Protein AF-A0A8T4J847-F1 (afdb_monomer)

Sequence (70 aa):
LTYVGYNIDDLTEKASFEEVVYLHWHLKLPNKEELAELKKQLSENAGIPKEVIDHFKSYPNGKVHPMAAL

Structure (mmCIF, N/CA/C/O backbone):
data_AF-A0A8T4J847-F1
#
_entry.id   AF-A0A8T4J847-F1
#
loop_
_atom_site.group_PDB
_atom_site.id
_atom_site.type_symbol
_atom_site.label_atom_id
_atom_site.label_alt_id
_atom_site.label_comp_id
_atom_site.label_asym_id
_atom_site.label_entity_id
_atom_site.label_seq_id
_atom_site.pdbx_PDB_ins_code
_atom_site.Cartn_x
_atom_site.Cartn_y
_atom_site.Cartn_z
_atom_site.occupancy
_atom_site.B_iso_or_equiv
_atom_site.auth_seq_id
_atom_site.au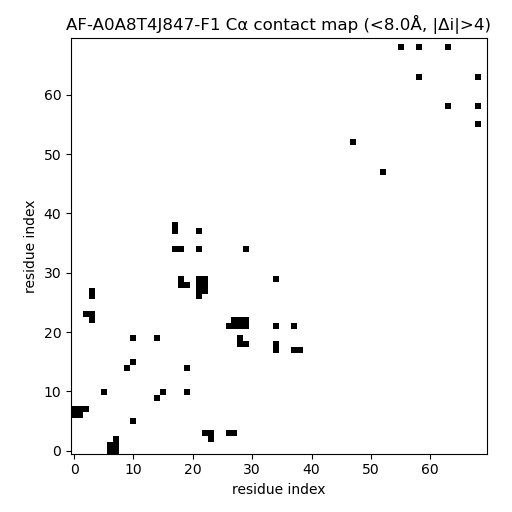th_comp_id
_atom_site.auth_asym_id
_atom_site.auth_atom_id
_atom_site.pdbx_PDB_model_num
ATOM 1 N N . LEU A 1 1 ? 8.638 3.253 17.166 1.00 70.94 1 LEU A N 1
ATOM 2 C CA . LEU A 1 1 ? 8.168 3.960 15.950 1.00 70.94 1 LEU A CA 1
ATOM 3 C C . LEU A 1 1 ? 6.664 3.747 15.875 1.00 70.94 1 LEU A C 1
ATOM 5 O O . LEU A 1 1 ? 6.234 2.636 16.151 1.00 70.94 1 LEU A O 1
ATOM 9 N N . THR A 1 2 ? 5.871 4.779 15.594 1.00 76.44 2 THR A N 1
ATOM 10 C CA . THR A 1 2 ? 4.404 4.670 15.583 1.00 76.44 2 THR A CA 1
ATOM 11 C C . THR A 1 2 ? 3.842 5.100 14.236 1.00 76.44 2 THR A C 1
ATOM 13 O O . THR A 1 2 ? 4.241 6.130 13.693 1.00 76.44 2 THR A O 1
ATOM 16 N N . TYR A 1 3 ? 2.901 4.322 13.702 1.00 75.00 3 TYR A N 1
ATOM 17 C CA . TYR A 1 3 ? 2.130 4.687 12.517 1.00 75.00 3 TYR A CA 1
ATOM 18 C C . TYR A 1 3 ? 0.720 5.064 12.952 1.00 75.00 3 TYR A C 1
ATOM 20 O O . TYR A 1 3 ? -0.022 4.226 13.452 1.00 75.00 3 TYR A O 1
ATOM 28 N N . VAL A 1 4 ? 0.365 6.342 12.791 1.00 78.50 4 VAL A N 1
ATOM 29 C CA . VAL A 1 4 ? -0.978 6.870 13.108 1.00 78.50 4 VAL A CA 1
ATOM 30 C C . VAL A 1 4 ? -1.437 6.493 14.533 1.00 78.50 4 VAL A C 1
ATOM 32 O O . VAL A 1 4 ? -2.578 6.122 14.773 1.00 78.50 4 VAL A O 1
ATOM 35 N N . GLY A 1 5 ? -0.516 6.537 15.500 1.00 78.81 5 GLY A N 1
ATOM 36 C CA . GLY A 1 5 ? -0.796 6.197 16.902 1.00 78.81 5 GLY A CA 1
ATOM 37 C C . GLY A 1 5 ? -0.718 4.706 17.256 1.00 78.81 5 GLY A C 1
ATOM 38 O O . GLY A 1 5 ? -0.697 4.385 18.441 1.00 78.81 5 GLY A O 1
ATOM 39 N N . TYR A 1 6 ? -0.586 3.805 16.279 1.00 77.00 6 TYR A N 1
ATOM 40 C CA . TYR A 1 6 ? -0.347 2.378 16.514 1.00 77.00 6 TYR A CA 1
ATOM 41 C C . TYR A 1 6 ? 1.148 2.084 16.627 1.00 77.00 6 TYR A C 1
ATOM 43 O O . TYR A 1 6 ? 1.964 2.661 15.900 1.00 77.00 6 TYR A O 1
ATOM 51 N N . ASN A 1 7 ? 1.520 1.188 17.544 1.00 82.31 7 ASN A N 1
ATOM 52 C CA . ASN A 1 7 ? 2.903 0.738 17.654 1.00 82.31 7 ASN A CA 1
ATOM 53 C C . ASN A 1 7 ? 3.255 -0.150 16.455 1.00 82.31 7 ASN A C 1
ATOM 55 O O . ASN A 1 7 ? 2.463 -1.009 16.069 1.00 82.31 7 ASN A O 1
ATOM 59 N N . ILE A 1 8 ? 4.433 0.067 15.868 1.00 81.69 8 ILE A N 1
ATOM 60 C CA . ILE A 1 8 ? 4.872 -0.678 14.687 1.00 81.69 8 ILE A CA 1
ATOM 61 C C . ILE A 1 8 ? 4.942 -2.182 14.952 1.00 81.69 8 ILE A C 1
ATOM 63 O O . ILE A 1 8 ? 4.558 -2.944 14.074 1.00 81.69 8 ILE A O 1
ATOM 67 N N . ASP A 1 9 ? 5.341 -2.591 16.161 1.00 79.75 9 ASP A N 1
ATOM 68 C CA . ASP A 1 9 ? 5.447 -4.005 16.537 1.00 79.75 9 ASP A CA 1
ATOM 69 C C . ASP A 1 9 ? 4.080 -4.711 16.444 1.00 79.75 9 ASP A C 1
ATOM 71 O O . ASP A 1 9 ? 3.966 -5.800 15.885 1.00 79.75 9 ASP A O 1
ATOM 75 N N . ASP A 1 10 ? 3.013 -4.035 16.886 1.00 76.56 10 ASP A N 1
ATOM 76 C CA . ASP A 1 10 ? 1.643 -4.565 16.839 1.00 76.56 10 ASP A CA 1
ATOM 77 C C . ASP A 1 10 ? 1.131 -4.676 15.392 1.00 76.56 10 ASP A C 1
ATOM 79 O O . ASP A 1 10 ? 0.491 -5.661 15.023 1.00 76.56 10 ASP A O 1
ATOM 83 N N . LEU A 1 11 ? 1.483 -3.704 14.542 1.00 76.12 11 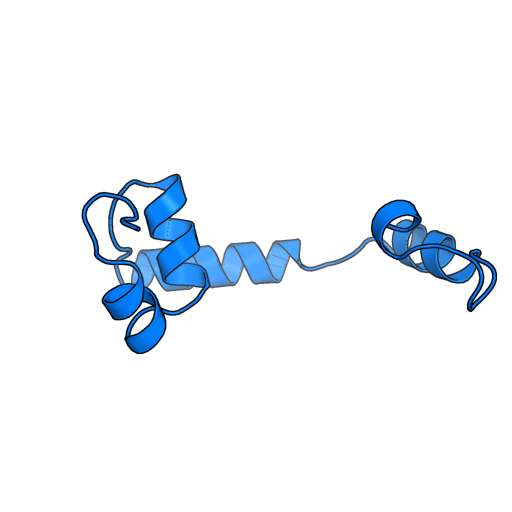LEU A N 1
ATOM 84 C CA . LEU A 1 11 ? 1.165 -3.741 13.115 1.00 76.12 11 LEU A CA 1
ATOM 85 C C . LEU A 1 11 ? 1.931 -4.851 12.391 1.00 76.12 11 LEU A C 1
ATOM 87 O O . LEU A 1 11 ? 1.354 -5.529 11.551 1.00 76.12 11 LEU A O 1
ATOM 91 N N . THR A 1 12 ? 3.203 -5.080 12.718 1.00 75.94 12 THR A N 1
ATOM 92 C CA . THR A 1 12 ? 3.993 -6.139 12.075 1.00 75.94 12 THR A CA 1
ATOM 93 C C . THR A 1 12 ? 3.530 -7.546 12.439 1.00 75.94 12 THR A C 1
ATOM 95 O O . THR A 1 12 ? 3.673 -8.452 11.623 1.00 75.94 12 THR A O 1
ATOM 98 N N . GLU A 1 13 ? 2.971 -7.744 13.636 1.00 77.19 13 GLU A N 1
ATOM 99 C CA . GLU A 1 13 ? 2.485 -9.057 14.074 1.00 77.19 13 GLU A CA 1
ATOM 100 C C . GLU A 1 13 ? 1.053 -9.356 13.617 1.00 77.19 13 GLU A C 1
ATOM 102 O O . GLU A 1 13 ? 0.701 -10.523 13.435 1.00 77.19 13 GLU A O 1
ATOM 107 N N . LYS A 1 14 ? 0.212 -8.325 13.456 1.00 77.88 14 LYS A N 1
ATOM 108 C CA . LYS A 1 14 ? -1.240 -8.502 13.283 1.00 77.88 14 LYS A CA 1
ATOM 109 C C . LYS A 1 14 ? -1.808 -7.942 11.989 1.00 77.88 14 LYS A C 1
ATOM 111 O O . LYS A 1 14 ? -2.901 -8.358 11.613 1.00 77.88 14 LYS A O 1
ATOM 116 N N . ALA A 1 15 ? -1.124 -7.002 11.339 1.00 80.00 15 ALA A N 1
ATOM 117 C CA . ALA A 1 15 ? -1.636 -6.325 10.157 1.00 80.00 15 ALA A CA 1
ATOM 118 C C . ALA A 1 15 ? -0.931 -6.809 8.886 1.00 80.00 15 ALA A C 1
ATOM 120 O O . ALA A 1 15 ? 0.287 -6.968 8.816 1.00 80.00 15 ALA A O 1
ATOM 121 N N . SER A 1 16 ? -1.724 -7.012 7.843 1.00 82.44 16 SER A N 1
ATOM 122 C CA . SER A 1 16 ? -1.245 -7.309 6.498 1.00 82.44 16 SER A CA 1
ATOM 123 C C . SER A 1 16 ? -0.659 -6.051 5.856 1.00 82.44 16 SER A C 1
ATOM 125 O O . SER A 1 16 ? -1.034 -4.929 6.202 1.00 82.44 16 SER A O 1
ATOM 127 N N . PHE A 1 17 ? 0.200 -6.215 4.846 1.00 84.94 17 PHE A N 1
ATOM 128 C CA . PHE A 1 17 ? 0.751 -5.080 4.094 1.00 84.94 17 PHE A CA 1
ATOM 129 C C . PHE A 1 17 ? -0.348 -4.136 3.577 1.00 84.94 17 PHE A C 1
ATOM 131 O O . PHE A 1 17 ? -0.236 -2.922 3.727 1.00 84.94 17 PHE A O 1
ATOM 138 N N . GLU A 1 18 ? -1.443 -4.682 3.037 1.00 86.12 18 GLU A N 1
ATOM 139 C CA . GLU A 1 18 ? -2.545 -3.865 2.517 1.00 86.12 18 GLU A CA 1
ATOM 140 C C . GLU A 1 18 ? -3.260 -3.066 3.624 1.00 86.12 18 GLU A C 1
ATOM 142 O O . GLU A 1 18 ? -3.686 -1.939 3.384 1.00 86.12 18 GLU A O 1
ATOM 147 N N . GLU A 1 19 ? -3.343 -3.599 4.848 1.00 85.75 19 GLU A N 1
ATOM 148 C CA . GLU A 1 19 ? -3.935 -2.907 6.006 1.00 85.75 19 GLU A CA 1
ATOM 149 C C . GLU A 1 19 ? -3.069 -1.734 6.459 1.00 85.75 19 GLU A C 1
ATOM 151 O O . GLU A 1 19 ? -3.586 -0.656 6.753 1.00 85.75 19 GLU A O 1
ATOM 156 N N . VAL A 1 20 ? -1.747 -1.923 6.465 1.00 87.25 20 VAL A N 1
ATOM 157 C CA . VAL A 1 20 ?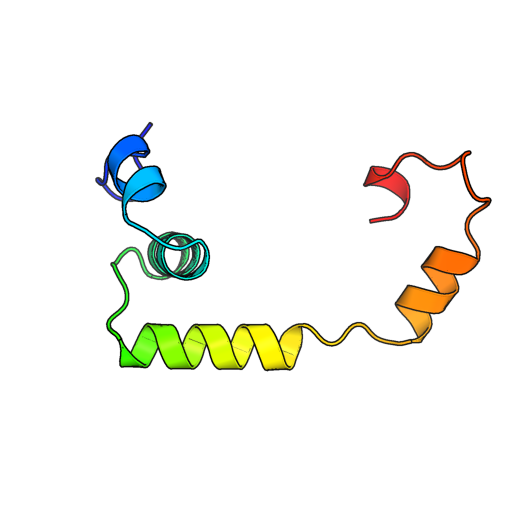 -0.787 -0.869 6.813 1.00 87.25 20 VAL A CA 1
ATOM 158 C C . VAL A 1 20 ? -0.787 0.239 5.759 1.00 87.25 20 VAL A C 1
ATOM 160 O O . VAL A 1 20 ? -0.778 1.417 6.117 1.00 87.25 20 VAL A O 1
ATOM 163 N N . VAL A 1 21 ? -0.848 -0.110 4.469 1.00 87.00 21 VAL A N 1
ATOM 164 C CA . VAL A 1 21 ? -0.962 0.870 3.375 1.00 87.00 21 VAL A CA 1
ATOM 165 C C . VAL A 1 21 ? -2.261 1.665 3.493 1.00 87.00 21 VAL A C 1
ATOM 167 O O . VAL A 1 21 ? -2.230 2.895 3.432 1.00 87.00 21 VAL A O 1
ATOM 170 N N . TYR A 1 22 ? -3.388 0.989 3.739 1.00 87.62 22 TYR A N 1
ATOM 171 C CA . TYR A 1 22 ? -4.671 1.657 3.941 1.00 87.62 22 TYR A CA 1
ATOM 172 C C . TYR A 1 22 ? -4.631 2.613 5.139 1.00 87.62 22 TYR A C 1
ATOM 174 O O . TYR A 1 22 ? -5.063 3.760 5.032 1.00 87.62 22 TYR A O 1
ATOM 182 N N . LEU A 1 23 ? -4.055 2.172 6.263 1.00 87.88 23 LEU A N 1
ATOM 183 C CA . LEU A 1 23 ? -3.854 3.003 7.447 1.00 87.88 23 LEU A CA 1
ATOM 184 C C . LEU A 1 23 ? -3.015 4.242 7.137 1.00 87.88 23 LEU A C 1
ATOM 186 O O . LEU A 1 23 ? -3.342 5.333 7.599 1.00 87.88 23 LEU A O 1
ATOM 190 N N . HIS A 1 24 ? -1.965 4.102 6.332 1.00 86.56 24 HIS A N 1
ATOM 191 C CA . HIS A 1 24 ? -1.115 5.228 5.965 1.00 86.56 24 HIS A CA 1
ATOM 192 C C . HIS A 1 24 ? -1.841 6.254 5.083 1.00 86.56 24 HIS A C 1
ATOM 194 O O . HIS A 1 24 ? -1.641 7.454 5.254 1.00 86.56 24 HIS A O 1
ATOM 200 N N . TRP A 1 25 ? -2.703 5.804 4.167 1.00 87.50 25 TRP A N 1
ATOM 201 C CA . TRP A 1 25 ? -3.456 6.690 3.272 1.00 87.50 25 TRP A CA 1
ATOM 202 C C . TRP A 1 25 ? -4.689 7.321 3.916 1.00 87.50 25 TRP A C 1
ATOM 204 O O . TRP A 1 25 ? -4.955 8.501 3.699 1.00 87.50 25 TRP A O 1
ATOM 214 N N . HIS A 1 26 ? -5.439 6.559 4.710 1.00 85.62 26 HIS A N 1
ATOM 215 C CA . HIS A 1 26 ? -6.726 6.992 5.259 1.00 85.62 26 HIS A CA 1
ATOM 216 C C . HIS A 1 26 ? -6.667 7.388 6.736 1.00 85.62 26 HIS A C 1
ATOM 218 O O . HIS A 1 26 ? -7.675 7.833 7.282 1.00 85.62 26 HIS A O 1
ATOM 224 N N . LEU A 1 27 ? -5.509 7.232 7.388 1.00 85.56 27 LEU A N 1
ATOM 225 C CA . LEU A 1 27 ? -5.303 7.486 8.819 1.00 85.56 27 LEU A CA 1
ATOM 226 C C . LEU A 1 27 ? -6.247 6.672 9.729 1.00 85.56 27 LEU A C 1
ATOM 228 O O . LEU A 1 27 ? -6.505 7.053 10.870 1.00 85.56 27 LEU A O 1
ATOM 232 N N . LYS A 1 28 ? -6.766 5.544 9.228 1.00 86.56 28 LYS A N 1
ATOM 233 C CA . LYS A 1 28 ? -7.661 4.619 9.938 1.00 86.56 28 LYS A CA 1
ATOM 234 C C . LYS A 1 28 ? -7.434 3.181 9.474 1.00 86.56 28 LYS A C 1
ATOM 236 O O . LYS A 1 28 ? -7.014 2.961 8.343 1.00 86.56 28 LYS A O 1
ATOM 241 N N . LEU A 1 29 ? -7.762 2.205 10.316 1.00 85.38 29 LEU A N 1
ATOM 242 C CA . LEU A 1 29 ? -7.778 0.802 9.895 1.00 85.38 29 LEU A CA 1
ATOM 243 C C . LEU A 1 29 ? -8.935 0.548 8.906 1.00 85.38 29 LEU A C 1
ATOM 245 O O . LEU A 1 29 ? -10.021 1.105 9.105 1.00 85.38 29 LEU A O 1
ATOM 249 N N . PRO A 1 30 ? -8.723 -0.262 7.854 1.00 87.44 30 PRO A N 1
ATOM 250 C CA . PRO A 1 30 ? -9.776 -0.611 6.906 1.00 87.44 30 PRO A CA 1
ATOM 251 C C . PRO A 1 30 ? -10.803 -1.558 7.525 1.00 87.44 30 PRO A C 1
ATOM 253 O O . PRO A 1 30 ? -10.474 -2.428 8.331 1.00 87.44 30 PRO A O 1
ATOM 256 N N . ASN A 1 31 ? -12.047 -1.465 7.061 1.00 89.81 31 ASN A N 1
ATOM 257 C CA . ASN A 1 31 ? -13.016 -2.547 7.220 1.00 89.81 31 ASN A CA 1
ATOM 258 C C . ASN A 1 31 ? -12.786 -3.665 6.186 1.00 89.81 31 ASN A C 1
ATOM 260 O O . ASN A 1 31 ? -12.107 -3.472 5.181 1.00 89.81 31 ASN A O 1
ATOM 264 N N . LYS A 1 32 ? -13.406 -4.839 6.388 1.00 88.81 32 LYS A N 1
ATOM 265 C CA . LYS A 1 32 ? -13.269 -5.994 5.471 1.00 88.81 32 LYS A CA 1
ATOM 266 C C . LYS A 1 32 ? -13.622 -5.666 4.015 1.00 88.81 32 LYS A C 1
ATOM 268 O O . LYS A 1 32 ? -12.978 -6.186 3.110 1.00 88.81 32 LYS A O 1
ATOM 273 N N . GLU A 1 33 ? -14.631 -4.825 3.797 1.00 91.38 33 GLU A N 1
ATOM 274 C CA . GLU A 1 33 ? -15.048 -4.396 2.456 1.00 91.38 33 GLU A CA 1
ATOM 275 C C . GLU A 1 33 ? -14.030 -3.436 1.828 1.00 91.38 33 GLU A C 1
ATOM 277 O O . GLU A 1 33 ? -13.595 -3.666 0.703 1.00 91.38 33 GLU A O 1
ATOM 282 N N . GLU A 1 34 ? -13.575 -2.431 2.584 1.00 88.75 34 GLU A N 1
ATOM 283 C CA . GLU A 1 34 ? -12.552 -1.466 2.144 1.00 88.75 34 GLU A CA 1
ATOM 284 C C . GLU A 1 34 ? -11.223 -2.170 1.824 1.00 88.75 34 GLU A C 1
ATOM 286 O O . GLU A 1 34 ? -10.560 -1.851 0.839 1.00 88.75 34 GLU A O 1
ATOM 291 N N . LEU A 1 35 ? -10.859 -3.183 2.616 1.00 88.88 35 LEU A N 1
ATOM 292 C CA . LEU A 1 35 ? -9.698 -4.028 2.358 1.00 88.88 35 LEU A CA 1
ATOM 293 C C . LEU A 1 35 ? -9.854 -4.816 1.053 1.00 88.88 35 LEU A C 1
ATOM 295 O O . LEU A 1 35 ? -8.923 -4.878 0.254 1.00 88.88 35 LEU A O 1
ATOM 299 N N . ALA A 1 36 ? -11.010 -5.448 0.842 1.00 90.62 36 ALA A N 1
ATOM 300 C CA . ALA A 1 36 ? -11.265 -6.230 -0.362 1.00 90.62 36 ALA A CA 1
ATOM 301 C C . ALA A 1 36 ? -11.227 -5.348 -1.619 1.00 90.62 36 ALA A C 1
ATOM 303 O O . ALA A 1 36 ? -10.666 -5.754 -2.638 1.00 90.62 36 ALA A O 1
ATOM 304 N N . GLU A 1 37 ? -11.764 -4.132 -1.528 1.00 91.31 37 GLU A N 1
ATOM 305 C CA . GLU A 1 37 ? -11.694 -3.141 -2.596 1.00 91.31 37 GLU A CA 1
ATOM 306 C C . GLU A 1 37 ? -10.251 -2.705 -2.871 1.00 91.31 37 GLU A C 1
ATOM 308 O O . GLU A 1 37 ? -9.818 -2.756 -4.022 1.00 91.31 37 GLU A O 1
ATOM 313 N N . LEU A 1 38 ? -9.471 -2.384 -1.833 1.00 89.12 38 LEU A N 1
ATOM 314 C CA . LEU A 1 38 ? -8.058 -2.032 -1.986 1.00 89.12 38 LEU A CA 1
ATOM 315 C C . LEU A 1 38 ? -7.262 -3.164 -2.649 1.00 89.12 38 LEU A C 1
ATOM 317 O O . LEU A 1 38 ? -6.497 -2.925 -3.581 1.00 89.12 38 LEU A O 1
ATOM 321 N N . LYS A 1 39 ? -7.462 -4.412 -2.208 1.00 88.75 39 LYS A N 1
ATOM 322 C CA . LYS A 1 39 ? -6.803 -5.588 -2.799 1.00 88.75 39 LYS A CA 1
ATOM 323 C C . LYS A 1 39 ? -7.163 -5.758 -4.269 1.00 88.75 39 LYS A C 1
ATOM 325 O O . LYS A 1 39 ? -6.292 -6.059 -5.083 1.00 88.75 39 LYS A 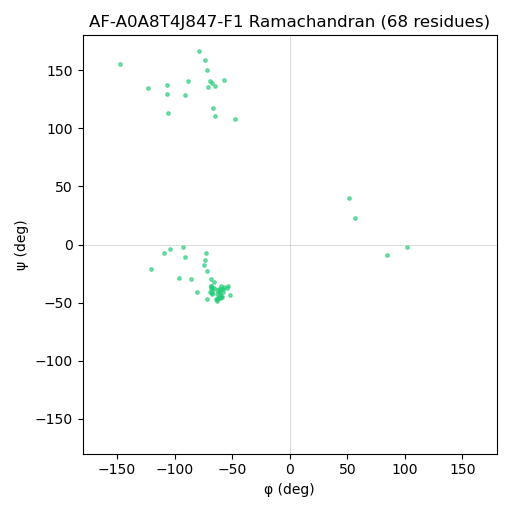O 1
ATOM 330 N N . LYS A 1 40 ? -8.435 -5.548 -4.616 1.00 90.88 40 LYS A N 1
ATOM 331 C CA . LYS A 1 40 ? -8.898 -5.598 -6.003 1.00 90.88 40 LYS A CA 1
ATOM 332 C C . LYS A 1 40 ? -8.227 -4.507 -6.838 1.00 90.88 40 LYS A C 1
ATOM 334 O O . LYS A 1 40 ? -7.649 -4.828 -7.871 1.00 90.88 40 LYS A O 1
ATOM 339 N N . GLN A 1 41 ? -8.220 -3.264 -6.361 1.00 89.62 41 GLN A N 1
ATOM 340 C CA . GLN A 1 41 ? -7.569 -2.144 -7.046 1.00 89.62 41 GLN A CA 1
ATOM 341 C C . GLN A 1 41 ? -6.068 -2.389 -7.241 1.00 89.62 41 GLN A C 1
ATOM 343 O O . GLN A 1 41 ? -5.549 -2.175 -8.336 1.00 89.62 41 GLN A O 1
ATOM 348 N N . LEU A 1 42 ? -5.370 -2.883 -6.214 1.00 87.81 42 LEU A N 1
ATOM 349 C CA . LEU A 1 42 ? -3.953 -3.240 -6.305 1.00 87.81 42 LEU A CA 1
ATOM 350 C C . LEU A 1 42 ? -3.719 -4.341 -7.338 1.00 87.81 42 LEU A C 1
ATOM 352 O O . LEU A 1 42 ? -2.817 -4.218 -8.158 1.00 87.81 42 LEU A O 1
ATOM 356 N N . SER A 1 43 ? -4.545 -5.390 -7.344 1.00 88.31 43 SER A N 1
ATOM 357 C CA . SER A 1 43 ? -4.425 -6.475 -8.320 1.00 88.31 43 SER A CA 1
ATOM 358 C C . SER A 1 43 ? -4.709 -6.017 -9.752 1.00 88.31 43 SER A C 1
ATOM 360 O O . SER A 1 43 ? -4.055 -6.492 -10.676 1.00 88.31 43 SER A O 1
ATOM 362 N N . GLU A 1 44 ? -5.675 -5.121 -9.954 1.00 91.50 44 GLU A N 1
ATOM 363 C CA . GLU A 1 44 ? -6.016 -4.572 -11.273 1.00 91.50 44 GLU A CA 1
ATOM 364 C C . GLU A 1 44 ? -4.898 -3.672 -11.818 1.00 91.50 44 GLU A C 1
ATOM 366 O O . GLU A 1 44 ? -4.606 -3.702 -13.012 1.00 91.50 44 GLU A O 1
ATOM 371 N N . ASN A 1 45 ? -4.221 -2.927 -10.940 1.00 87.94 45 ASN A N 1
ATOM 372 C CA . ASN A 1 45 ? -3.118 -2.032 -11.301 1.00 87.94 45 ASN A CA 1
ATOM 373 C C . ASN A 1 45 ? -1.727 -2.688 -11.210 1.00 87.94 45 ASN A C 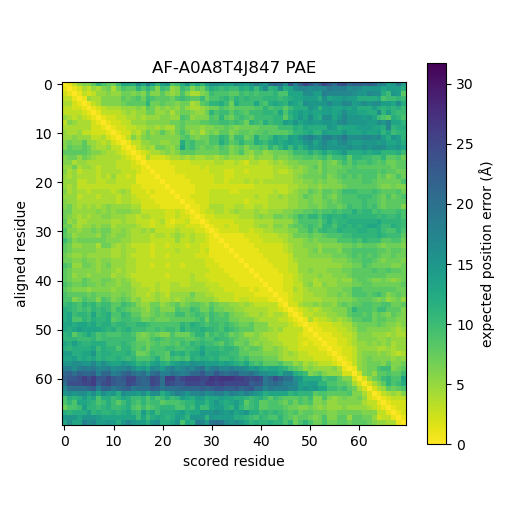1
ATOM 375 O O . ASN A 1 45 ? -0.733 -2.061 -11.566 1.00 87.94 45 ASN A O 1
ATOM 379 N N . ALA A 1 46 ? -1.633 -3.952 -10.782 1.00 87.25 46 ALA A N 1
ATOM 380 C CA . ALA A 1 46 ? -0.375 -4.706 -10.742 1.00 87.25 46 ALA A CA 1
ATOM 381 C C . ALA A 1 46 ? 0.126 -5.125 -12.138 1.00 87.25 46 ALA A C 1
ATOM 383 O O . ALA A 1 46 ? 1.227 -5.664 -12.271 1.00 87.25 46 ALA A O 1
ATOM 384 N N . GLY A 1 47 ? -0.675 -4.908 -13.186 1.00 86.50 47 GLY A N 1
ATOM 3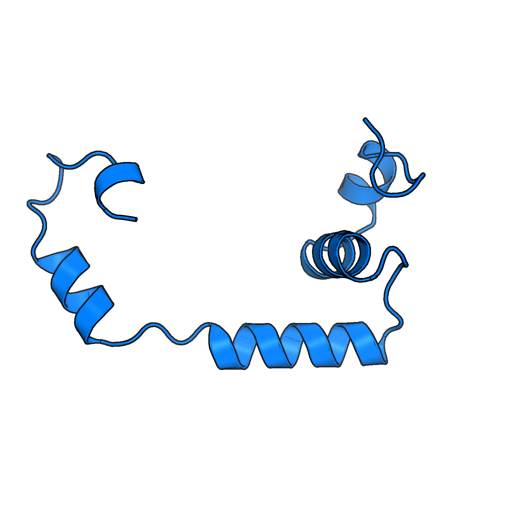85 C CA . GLY A 1 47 ? -0.285 -5.169 -14.566 1.00 86.50 47 GLY A CA 1
ATOM 386 C C . GLY A 1 47 ? 0.834 -4.233 -15.023 1.00 86.50 47 GLY A C 1
ATOM 387 O O . GLY A 1 47 ? 0.649 -3.024 -15.109 1.00 86.50 47 GLY A O 1
ATOM 388 N N . ILE A 1 48 ? 1.989 -4.800 -15.370 1.00 84.75 48 ILE A N 1
ATOM 389 C CA . ILE A 1 48 ? 3.126 -4.036 -15.893 1.00 84.75 48 ILE A CA 1
ATOM 390 C C . ILE A 1 48 ? 3.034 -3.987 -17.429 1.00 84.75 48 ILE A C 1
ATOM 392 O O . ILE A 1 48 ? 2.919 -5.045 -18.060 1.00 84.75 48 ILE A O 1
ATOM 396 N N . PRO A 1 49 ? 3.110 -2.800 -18.064 1.00 87.19 49 PRO A N 1
ATOM 397 C CA . PRO A 1 49 ? 3.145 -2.685 -19.520 1.00 87.19 49 PRO A CA 1
ATOM 398 C C . PRO A 1 49 ? 4.314 -3.467 -20.132 1.00 87.19 49 PRO A C 1
ATOM 400 O O . PRO A 1 49 ? 5.428 -3.454 -19.606 1.00 87.19 49 PRO A O 1
ATOM 403 N N . LYS A 1 50 ? 4.089 -4.116 -21.283 1.00 84.56 50 LYS A N 1
ATOM 404 C CA . LYS A 1 50 ? 5.131 -4.908 -21.968 1.00 84.56 50 LYS A CA 1
ATOM 405 C C . LYS A 1 50 ? 6.380 -4.088 -22.292 1.00 84.56 50 LYS A C 1
ATOM 407 O O . LYS A 1 50 ? 7.482 -4.590 -22.126 1.00 84.56 50 LYS A O 1
ATOM 412 N N . GLU A 1 51 ? 6.207 -2.821 -22.657 1.00 84.06 51 GLU A N 1
ATOM 413 C CA . GLU A 1 51 ? 7.303 -1.895 -22.967 1.00 84.06 51 GLU A CA 1
ATOM 414 C C . GLU A 1 51 ? 8.279 -1.728 -21.793 1.00 84.06 51 GLU A C 1
ATOM 416 O O . GLU A 1 51 ? 9.492 -1.708 -21.992 1.00 84.06 51 GLU A O 1
ATOM 421 N N . VAL A 1 52 ? 7.764 -1.695 -20.559 1.00 84.25 52 VAL A N 1
ATOM 422 C CA . VAL A 1 52 ? 8.586 -1.623 -19.344 1.00 84.25 52 VAL A CA 1
ATOM 423 C C . VAL A 1 52 ? 9.375 -2.922 -19.169 1.00 84.25 52 VAL A C 1
ATOM 425 O O . VAL A 1 52 ? 10.571 -2.891 -18.894 1.00 84.25 52 VAL A O 1
ATOM 428 N N . ILE A 1 53 ? 8.742 -4.076 -19.401 1.00 83.06 53 ILE A N 1
ATOM 429 C CA . ILE A 1 53 ? 9.400 -5.389 -19.318 1.00 83.06 53 ILE A CA 1
ATOM 430 C C . ILE A 1 53 ? 10.516 -5.518 -20.367 1.00 83.06 53 ILE A C 1
ATOM 432 O O . ILE A 1 53 ? 11.595 -6.029 -20.062 1.00 83.06 53 ILE A O 1
ATOM 436 N N . ASP A 1 54 ? 10.275 -5.069 -21.597 1.00 84.25 54 ASP A N 1
ATOM 437 C CA . ASP A 1 54 ? 11.271 -5.110 -22.670 1.00 84.25 54 ASP A CA 1
ATOM 438 C C . ASP A 1 54 ? 12.432 -4.138 -22.407 1.00 84.25 54 ASP A C 1
ATOM 440 O O . ASP A 1 54 ? 13.589 -4.499 -22.633 1.00 84.25 54 ASP A O 1
ATOM 444 N N . HIS A 1 55 ? 12.163 -2.970 -21.814 1.00 82.50 55 HIS A N 1
ATOM 445 C CA . HIS A 1 55 ? 13.205 -2.071 -21.316 1.00 82.50 55 HIS A CA 1
ATOM 446 C C . HIS A 1 55 ? 14.067 -2.748 -20.239 1.00 82.50 55 HIS A C 1
ATOM 448 O O . HIS A 1 55 ? 15.294 -2.744 -20.348 1.00 82.50 55 HIS A O 1
ATOM 454 N N . PHE A 1 56 ? 13.451 -3.435 -19.268 1.00 78.62 56 PHE A N 1
ATOM 455 C CA . PHE A 1 56 ? 14.188 -4.194 -18.253 1.00 78.62 56 PHE A CA 1
ATOM 456 C C . PHE A 1 56 ? 15.084 -5.290 -18.854 1.00 78.62 56 PHE A C 1
ATOM 458 O O . PHE A 1 56 ? 16.205 -5.486 -18.390 1.00 78.62 56 PHE A O 1
ATOM 465 N N . LYS A 1 57 ? 14.629 -5.978 -19.909 1.00 79.88 57 LYS A N 1
ATOM 466 C CA . LYS A 1 57 ? 15.419 -7.002 -20.621 1.00 79.88 57 LYS A CA 1
ATOM 467 C C . LYS A 1 57 ? 16.557 -6.425 -21.460 1.00 79.88 57 LYS A C 1
ATOM 469 O O . LYS A 1 57 ? 17.493 -7.154 -21.781 1.00 79.88 57 LYS A O 1
ATOM 474 N N . SER A 1 58 ? 16.467 -5.153 -21.847 1.00 78.81 58 SER A N 1
ATOM 475 C CA . SER A 1 58 ? 17.516 -4.476 -22.613 1.00 78.81 58 SER A CA 1
ATOM 476 C C . SER A 1 58 ? 18.742 -4.133 -21.762 1.00 78.81 58 SER A C 1
ATOM 478 O O . SER A 1 58 ? 19.827 -3.909 -22.305 1.00 78.81 58 SER A O 1
ATOM 480 N N . TYR A 1 59 ? 18.601 -4.136 -20.431 1.00 76.75 59 TYR A N 1
ATOM 481 C CA . TYR A 1 59 ? 19.731 -3.919 -19.545 1.00 76.75 59 TYR A CA 1
ATOM 482 C C . TYR A 1 59 ? 20.723 -5.086 -19.609 1.00 76.75 59 TYR A C 1
ATOM 484 O O . TYR A 1 59 ? 20.333 -6.255 -19.602 1.00 76.75 59 TYR A O 1
ATOM 492 N N . PRO A 1 60 ? 22.037 -4.802 -19.617 1.00 73.25 60 PRO A N 1
ATOM 493 C CA . PRO A 1 60 ? 23.044 -5.845 -19.546 1.00 73.25 60 PRO A CA 1
ATOM 494 C C . PRO A 1 60 ? 22.961 -6.559 -18.190 1.00 73.25 60 PRO A C 1
ATOM 496 O O . PRO A 1 60 ? 23.309 -5.991 -17.149 1.00 73.25 60 PRO A O 1
ATOM 499 N N . ASN A 1 61 ? 22.508 -7.817 -18.222 1.00 65.19 61 ASN A N 1
ATOM 500 C CA . ASN A 1 61 ? 22.371 -8.705 -17.067 1.00 65.19 61 ASN A CA 1
ATOM 501 C C . ASN A 1 61 ? 23.649 -8.684 -16.205 1.00 65.19 61 ASN A C 1
ATOM 503 O O . ASN A 1 61 ? 24.692 -9.198 -16.609 1.00 65.19 61 ASN A O 1
ATOM 507 N N . GLY A 1 62 ? 23.570 -8.066 -15.022 1.00 62.44 62 GLY A N 1
ATOM 508 C CA . GLY A 1 62 ? 24.626 -8.079 -14.002 1.00 62.44 62 GLY A CA 1
ATOM 509 C C . GLY A 1 62 ? 25.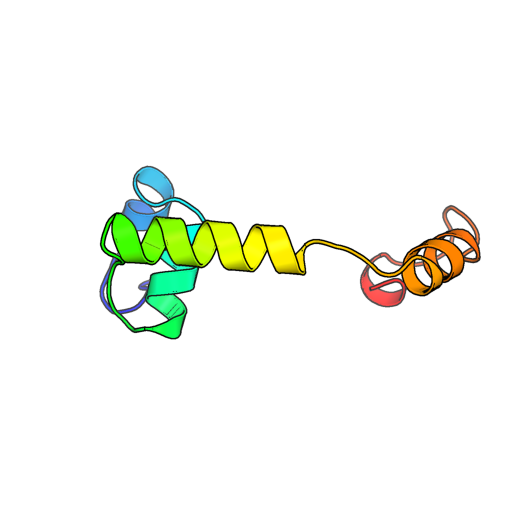501 -6.824 -13.879 1.00 62.44 62 GLY A C 1
ATOM 510 O O . GLY A 1 62 ? 26.353 -6.798 -12.996 1.00 62.44 62 GLY A O 1
ATOM 511 N N . LYS A 1 63 ? 25.316 -5.781 -14.705 1.00 67.62 63 LYS A N 1
ATOM 512 C CA . LYS A 1 63 ? 26.106 -4.527 -14.605 1.00 67.62 63 LYS A CA 1
ATOM 513 C C . LYS A 1 63 ? 25.339 -3.311 -14.088 1.00 67.62 63 LYS A C 1
ATOM 515 O O . LYS A 1 63 ? 25.949 -2.271 -13.855 1.00 67.62 63 LYS A O 1
ATOM 520 N N . VAL A 1 64 ? 24.027 -3.422 -13.923 1.00 73.00 64 VAL A N 1
ATOM 521 C CA . VAL A 1 64 ? 23.166 -2.293 -13.557 1.00 73.00 64 VAL A CA 1
ATOM 522 C C . VAL A 1 64 ? 22.742 -2.437 -12.103 1.00 73.00 64 VAL A C 1
ATOM 524 O O . VAL A 1 64 ? 22.295 -3.502 -11.680 1.00 73.00 64 VAL A O 1
ATOM 527 N N . HIS A 1 65 ? 22.913 -1.367 -11.327 1.00 76.44 65 HIS A N 1
ATOM 528 C CA . HIS A 1 65 ? 22.449 -1.320 -9.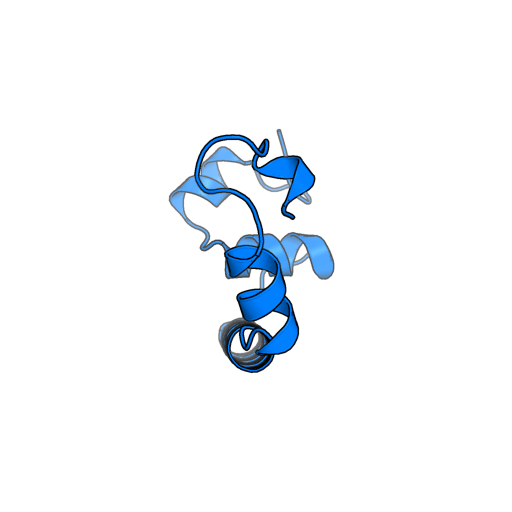946 1.00 76.44 65 HIS A CA 1
ATOM 529 C C . HIS A 1 65 ? 20.907 -1.396 -9.923 1.00 76.44 65 HIS A C 1
ATOM 531 O O . HIS A 1 65 ? 20.285 -0.687 -10.712 1.00 76.44 65 HIS A O 1
ATOM 537 N N . PRO A 1 66 ? 20.263 -2.176 -9.033 1.00 76.38 66 PRO A N 1
ATOM 538 C CA . PRO A 1 66 ? 18.804 -2.355 -9.030 1.00 76.38 66 PRO A CA 1
ATOM 539 C C . PRO A 1 66 ? 18.007 -1.043 -8.989 1.00 76.38 66 PRO A C 1
ATOM 541 O O . PRO A 1 66 ? 16.997 -0.910 -9.668 1.00 76.38 66 PRO A O 1
ATOM 544 N N . MET A 1 67 ? 18.509 -0.037 -8.266 1.00 77.19 67 MET A N 1
ATOM 545 C CA . MET A 1 67 ? 17.884 1.292 -8.196 1.00 77.19 67 MET A CA 1
ATOM 546 C C . MET A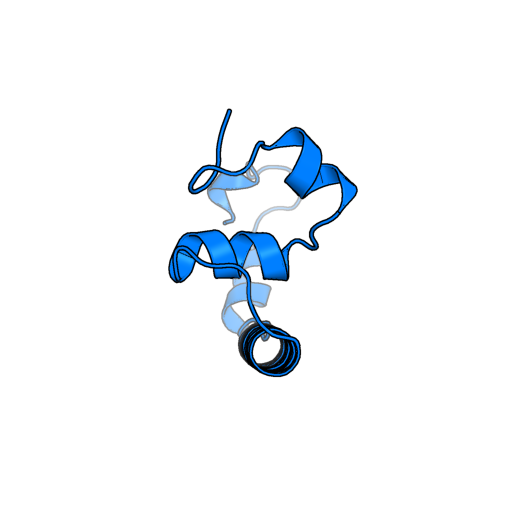 1 67 ? 18.056 2.148 -9.463 1.00 77.19 67 MET A C 1
ATOM 548 O O . MET A 1 67 ? 17.414 3.176 -9.582 1.00 77.19 67 MET A O 1
ATOM 552 N N . ALA A 1 68 ? 18.947 1.764 -10.381 1.00 73.75 68 ALA A N 1
ATOM 553 C CA . ALA A 1 68 ? 19.089 2.409 -11.689 1.00 73.75 68 ALA A CA 1
ATOM 554 C C . ALA A 1 68 ? 18.218 1.745 -12.770 1.00 73.75 68 ALA A C 1
ATOM 556 O O . ALA A 1 68 ? 18.135 2.259 -13.883 1.00 73.75 68 ALA A O 1
ATOM 557 N N . ALA A 1 69 ? 17.639 0.580 -12.464 1.00 70.38 69 ALA A N 1
ATOM 558 C CA . ALA A 1 69 ? 16.721 -0.127 -13.345 1.00 70.38 69 ALA A CA 1
ATOM 559 C C . ALA A 1 69 ? 15.247 0.173 -13.004 1.00 70.38 69 ALA A C 1
ATOM 561 O O . ALA A 1 69 ? 14.413 0.110 -13.901 1.00 70.38 69 ALA A O 1
ATOM 562 N N . LEU A 1 70 ? 14.949 0.480 -11.733 1.00 65.75 70 LEU A N 1
ATOM 563 C CA . LEU A 1 70 ? 13.651 0.959 -11.227 1.00 65.75 70 LEU A CA 1
ATOM 564 C C . LEU A 1 70 ? 13.403 2.429 -11.585 1.00 65.75 70 LEU A C 1
ATOM 566 O O . LEU A 1 70 ? 12.227 2.749 -11.859 1.00 65.75 70 LEU A O 1
#

Nearest PDB structures (foldseek):
  6aby-assembly1_B  TM=9.774E-01  e=3.423E-03  Metallosphaera sedula DSM 5348
  1ixe-assembly1_A  TM=9.436E-01  e=2.485E-03  Thermus thermophilus
  7e8n-assembly1_C-2  TM=9.398E-01  e=1.017E-02  Hymenobacter psoromatis
  1vgp-assembly1_A-2  TM=9.547E-01  e=1.155E-02  Sulfurisphaera tokodaii
  1owb-assembly1_A  TM=9.567E-01  e=2.832E-02  Escherichia coli

pLDDT: mean 82.07, std 6.89, range [62.44, 91.5]

Mean predicted aligned error: 7.64 Å

Foldseek 3Di:
DDQLNHDVVCCVVPNDPLQSVCCNVVVDGDDPVRSVVSVVVCVVVVDDDVVLVVQLVPDDPPDDDPVRSD

Organism: NCBI:txid299421

Solvent-accessible surface area (backbone atoms only — not comparable to full-atom values): 4442 Å² total; per-residue (Å²): 112,66,59,91,86,41,54,46,69,60,41,70,77,73,46,52,74,69,44,54,52,40,24,70,75,69,71,40,80,64,51,78,66,58,46,52,48,51,54,47,53,50,60,69,65,63,69,74,59,67,68,60,55,52,53,61,66,68,49,64,89,89,80,67,58,71,82,79,75,108

Secondary structure (DSSP, 8-state):
-EETTEEHHHHHHH--HHHHHHHHHHSSPPPHHHHHHHHHHHHHHTPPPHHHHHHHHHS-TTTS-HHHH-

Radius of gyration: 17.19 Å; Cα contacts (8 Å, |Δi|>4): 37; chains: 1; bounding box: 41×16×41 Å

InterPro domains:
  IPR002020 Citrate synthase [PF00285] (1-70)
  IPR002020 Citrate synthase [PTHR11739] (1-70)
  IPR016142 Citrate synthase-like, large alpha subdomain [G3DSA:1.10.580.10] (1-70)
  IPR036969 Citrate synthase superfamily [SSF48256] (1-69)